Protein AF-A0A536STI9-F1 (afdb_monomer_lite)

Foldseek 3Di:
DADPDDDDPCFPNVDAPDDDPDDQSVQLVVLVNQCQLALVSLVQAADQVQQEAAAEPPPGGHDGSVVVSVVRVVVCVVPVRHPSGPAAGFPDWDWDDPPQKIWIWTFGCDEQAAIWIKTWIWGCDPNHTHTNYIYTYGDPPGDGDYHDDPVVVPPPDDD

Sequence (159 aa):
MPTTFAVPCTNPCHVLPYKPLGAGEKSALEAWQEQESGAAGWGKRVAENLDQRAINTYGGRSASKKDRFAGMMRAQQQNPNRPEIGAAPVAFGRAWDFGESVLWVQLQPTYGDKPYWSSRVYANINGLWQMAESYHTYIKDAPVMAPVPESATKKSATN

Structure (mmCIF, N/CA/C/O backbone):
data_AF-A0A536STI9-F1
#
_entry.id   AF-A0A536STI9-F1
#
loop_
_atom_site.group_PDB
_atom_site.id
_atom_site.type_symbol
_atom_site.label_atom_id
_atom_site.label_alt_id
_atom_site.label_comp_id
_atom_site.label_asym_id
_atom_site.label_entity_id
_atom_site.label_seq_id
_atom_site.pdbx_PDB_ins_code
_atom_site.Cartn_x
_atom_site.Cartn_y
_atom_site.Cartn_z
_atom_site.occupancy
_atom_site.B_iso_or_equiv
_atom_site.auth_seq_id
_atom_site.auth_comp_id
_atom_site.auth_asym_id
_atom_site.auth_atom_id
_atom_site.pdbx_PDB_model_num
ATOM 1 N N . MET A 1 1 ? 15.669 0.906 -14.164 1.00 35.50 1 MET A N 1
ATOM 2 C CA . MET A 1 1 ? 15.636 1.944 -15.221 1.00 35.50 1 MET A CA 1
ATOM 3 C C . MET A 1 1 ? 14.298 2.662 -15.141 1.00 35.50 1 MET A C 1
ATOM 5 O O . MET A 1 1 ? 13.333 1.990 -14.792 1.00 35.50 1 MET A O 1
ATOM 9 N N . PRO A 1 2 ? 14.214 3.978 -15.399 1.00 47.72 2 PRO A N 1
ATOM 10 C CA . PRO A 1 2 ? 12.927 4.668 -15.472 1.00 47.72 2 PRO A CA 1
ATOM 11 C C . PRO A 1 2 ? 12.047 3.999 -16.533 1.00 47.72 2 PRO A C 1
ATOM 13 O O . PRO A 1 2 ? 12.544 3.633 -17.598 1.00 47.72 2 PRO A O 1
ATOM 16 N N . THR A 1 3 ? 10.762 3.806 -16.244 1.00 51.69 3 THR A N 1
ATOM 17 C CA . THR A 1 3 ? 9.805 3.277 -17.221 1.00 51.69 3 THR A CA 1
ATOM 18 C C . THR A 1 3 ? 9.690 4.254 -18.391 1.00 51.69 3 THR A C 1
ATOM 20 O O . THR A 1 3 ? 9.397 5.429 -18.187 1.00 51.69 3 THR A O 1
ATOM 23 N N . THR A 1 4 ? 9.930 3.788 -19.616 1.00 56.03 4 THR A N 1
ATOM 24 C CA . THR A 1 4 ? 9.902 4.602 -20.849 1.00 56.03 4 THR A CA 1
ATOM 25 C C . THR A 1 4 ? 8.503 4.743 -21.462 1.00 56.03 4 THR A C 1
ATOM 27 O O . THR A 1 4 ? 8.367 5.181 -22.600 1.00 56.03 4 THR A O 1
ATOM 30 N N . PHE A 1 5 ? 7.460 4.340 -20.740 1.00 57.22 5 PHE A N 1
ATOM 31 C CA . PHE A 1 5 ? 6.087 4.228 -21.229 1.00 57.22 5 PHE A CA 1
ATOM 32 C C . PHE A 1 5 ? 5.101 4.638 -20.126 1.00 57.22 5 PHE A C 1
ATOM 34 O O . PHE A 1 5 ? 5.426 4.594 -18.935 1.00 57.22 5 PHE A O 1
ATOM 41 N N . ALA A 1 6 ? 3.895 5.040 -20.533 1.00 60.38 6 ALA A N 1
ATOM 42 C CA . ALA A 1 6 ? 2.821 5.394 -19.614 1.00 60.38 6 ALA A CA 1
ATOM 43 C C . ALA A 1 6 ? 2.260 4.133 -18.941 1.00 60.38 6 ALA A C 1
ATOM 45 O O . ALA A 1 6 ? 1.858 3.184 -19.614 1.00 60.38 6 ALA A O 1
ATOM 46 N N . VAL A 1 7 ? 2.218 4.128 -17.610 1.00 63.97 7 VAL A N 1
ATOM 47 C CA . VAL A 1 7 ? 1.570 3.068 -16.833 1.00 63.97 7 VAL A CA 1
ATOM 48 C C . VAL A 1 7 ? 0.104 3.460 -16.628 1.00 63.97 7 VAL A C 1
ATOM 50 O O . VAL A 1 7 ? -0.154 4.444 -15.930 1.00 63.97 7 VAL A O 1
ATOM 53 N N . PRO A 1 8 ? -0.869 2.738 -17.212 1.00 65.94 8 PRO A N 1
ATOM 54 C CA . PRO A 1 8 ? -2.273 3.062 -17.023 1.00 65.94 8 PRO A CA 1
ATOM 55 C C . PRO A 1 8 ? -2.702 2.768 -15.582 1.00 65.94 8 PRO A C 1
ATOM 57 O O . PRO A 1 8 ? -2.412 1.712 -15.019 1.00 65.94 8 PRO A O 1
ATOM 60 N N . CYS A 1 9 ? -3.463 3.690 -15.002 1.00 69.62 9 CYS A N 1
ATOM 61 C CA . CYS A 1 9 ? -4.080 3.562 -13.685 1.00 69.62 9 CYS A CA 1
ATOM 62 C C . CYS A 1 9 ? -5.280 2.597 -13.742 1.00 69.62 9 CYS A C 1
ATOM 64 O O . CYS A 1 9 ? -6.419 2.991 -13.570 1.00 69.62 9 CYS A O 1
ATOM 66 N N . THR A 1 10 ? -5.057 1.318 -14.057 1.00 77.06 10 THR A N 1
ATOM 67 C CA . THR A 1 10 ? -6.123 0.294 -14.072 1.00 77.06 10 THR A CA 1
ATOM 68 C C . THR A 1 10 ? -6.119 -0.514 -12.783 1.00 77.06 10 THR A C 1
ATOM 70 O O . THR A 1 10 ? -7.112 -0.530 -12.065 1.00 77.06 10 THR A O 1
ATOM 73 N N . ASN A 1 11 ? -4.992 -1.136 -12.447 1.00 76.12 11 ASN A N 1
ATOM 74 C CA . ASN A 1 11 ? -4.796 -1.857 -11.195 1.00 76.12 11 ASN A CA 1
ATOM 75 C C . ASN A 1 11 ? -3.649 -1.175 -10.434 1.00 76.12 11 ASN A C 1
ATOM 77 O O . ASN A 1 11 ? -2.538 -1.144 -10.971 1.00 76.12 11 ASN A O 1
ATOM 81 N N . PRO A 1 12 ? -3.891 -0.606 -9.238 1.00 74.25 12 PRO A N 1
ATOM 82 C CA . PRO A 1 12 ? -5.051 -0.862 -8.366 1.00 74.25 12 PRO A CA 1
ATOM 83 C C . PRO A 1 12 ? -6.194 0.171 -8.369 1.00 74.25 12 PRO A C 1
ATOM 85 O O . PRO A 1 12 ? -7.055 0.130 -7.490 1.00 74.25 12 PRO A O 1
ATOM 88 N N . CYS A 1 13 ? -6.211 1.120 -9.307 1.00 74.69 13 CYS A N 1
ATOM 89 C CA . CYS A 1 13 ? -7.145 2.251 -9.251 1.00 74.69 13 CYS A CA 1
ATOM 90 C C . CYS A 1 13 ? -8.612 1.896 -9.518 1.00 74.69 13 CYS A C 1
ATOM 92 O O . CYS A 1 13 ? -9.510 2.363 -8.826 1.00 74.69 13 CYS A O 1
ATOM 94 N N . HIS A 1 14 ? -8.851 1.121 -10.573 1.00 75.81 14 HIS A N 1
ATOM 95 C CA . HIS A 1 14 ? -10.184 0.780 -11.070 1.00 75.81 14 HIS A CA 1
ATOM 96 C C . HIS A 1 14 ? -10.501 -0.697 -10.854 1.00 75.81 14 HIS A C 1
ATOM 98 O O . HIS A 1 14 ? -11.661 -1.075 -10.726 1.00 75.81 14 HIS A O 1
ATOM 104 N N . VAL A 1 15 ? -9.464 -1.534 -10.812 1.00 79.81 15 VAL A N 1
ATOM 105 C CA . VAL A 1 15 ? -9.568 -2.976 -10.632 1.00 79.81 15 VAL A CA 1
ATOM 106 C C . VAL A 1 15 ? -8.631 -3.398 -9.516 1.00 79.81 15 VAL A C 1
ATOM 108 O O . VAL A 1 15 ? -7.423 -3.173 -9.585 1.00 79.81 15 VAL A O 1
ATOM 111 N N . LEU A 1 16 ? -9.193 -4.067 -8.517 1.00 85.88 16 LEU A N 1
ATOM 112 C CA . LEU A 1 16 ? -8.447 -4.703 -7.448 1.00 85.88 16 LEU A CA 1
ATOM 113 C C . LEU A 1 16 ? -9.004 -6.115 -7.231 1.00 85.88 16 LEU A C 1
ATOM 115 O O . LEU A 1 16 ? -10.207 -6.246 -6.998 1.00 85.88 16 LEU A O 1
ATOM 119 N N . PRO A 1 17 ? -8.179 -7.177 -7.274 1.00 87.25 17 PRO A N 1
ATOM 120 C CA . PRO A 1 17 ? -8.632 -8.548 -7.043 1.00 87.25 17 PRO A CA 1
ATOM 121 C C . PRO A 1 17 ? -8.795 -8.829 -5.540 1.00 87.25 17 PRO A C 1
ATOM 123 O O . PRO A 1 17 ? -8.254 -9.792 -5.001 1.00 87.25 17 PRO A O 1
ATOM 126 N N . TYR A 1 18 ? -9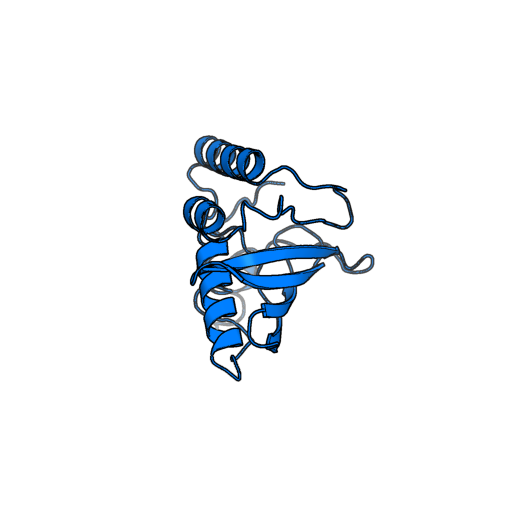.511 -7.945 -4.848 1.00 90.25 18 TYR A N 1
ATOM 127 C CA . TYR A 1 18 ? -9.863 -8.080 -3.446 1.00 90.25 18 TYR A CA 1
ATOM 128 C C . TYR A 1 18 ? -11.207 -7.409 -3.182 1.00 90.25 18 TYR A C 1
ATOM 130 O O . TYR A 1 18 ? -11.423 -6.260 -3.566 1.00 90.25 18 TYR A O 1
ATOM 138 N N . LYS A 1 19 ? -12.098 -8.124 -2.493 1.00 92.62 19 LYS A N 1
ATOM 139 C CA . LYS A 1 19 ? -13.369 -7.591 -2.010 1.00 92.62 19 LYS A CA 1
ATOM 140 C C . LYS A 1 19 ? -13.325 -7.574 -0.480 1.00 92.62 19 LYS A C 1
ATOM 142 O O . LYS A 1 19 ? -13.253 -8.656 0.099 1.00 92.62 19 LYS A O 1
ATOM 147 N N . PRO A 1 20 ? -13.392 -6.395 0.161 1.00 93.75 20 PRO A N 1
ATOM 148 C CA . PRO A 1 20 ? -13.479 -6.306 1.612 1.00 93.75 20 PRO A CA 1
ATOM 149 C C . PRO A 1 20 ? -14.671 -7.095 2.159 1.00 93.75 20 PRO A C 1
ATOM 151 O O . PRO A 1 20 ? -15.768 -7.045 1.595 1.00 93.75 20 PRO A O 1
ATOM 154 N N . LEU A 1 21 ? -14.450 -7.801 3.263 1.00 95.06 21 LEU A N 1
ATOM 155 C CA . LEU A 1 21 ? -15.459 -8.593 3.964 1.00 95.06 21 LEU A CA 1
ATOM 156 C C . LEU A 1 21 ? -16.182 -7.784 5.050 1.00 95.06 21 LEU A C 1
ATOM 158 O O . LEU A 1 21 ? -17.305 -8.120 5.416 1.00 95.06 21 LEU A O 1
ATOM 162 N N . GLY A 1 22 ? -15.561 -6.705 5.538 1.00 95.06 22 GLY A N 1
ATOM 163 C CA . GLY A 1 22 ? -16.071 -5.875 6.629 1.00 95.06 22 GLY A CA 1
ATOM 164 C C . GLY A 1 22 ? -15.679 -4.400 6.520 1.00 95.06 22 GLY A C 1
ATOM 165 O O . GLY A 1 22 ? -14.983 -3.978 5.594 1.00 95.06 22 GLY A O 1
ATOM 166 N N . ALA A 1 23 ? -16.155 -3.601 7.478 1.00 95.25 23 ALA A N 1
ATOM 167 C CA . ALA A 1 23 ? -15.968 -2.151 7.485 1.00 95.25 23 ALA A CA 1
ATOM 168 C C . ALA A 1 23 ? -14.508 -1.727 7.717 1.00 95.25 23 ALA A C 1
ATOM 170 O O . ALA A 1 23 ? -14.055 -0.776 7.074 1.00 95.25 23 ALA A O 1
ATOM 171 N N . GLY A 1 24 ? -13.764 -2.426 8.584 1.00 95.25 24 GLY A N 1
ATOM 172 C CA . GLY A 1 24 ? -12.352 -2.125 8.820 1.00 95.25 24 GLY A CA 1
ATOM 173 C C . GLY A 1 24 ? -11.521 -2.419 7.578 1.00 95.25 24 GLY A C 1
ATOM 174 O O . GLY A 1 24 ? -10.819 -1.536 7.092 1.00 95.25 24 GLY A O 1
ATOM 175 N N . GLU A 1 25 ? -11.694 -3.594 6.966 1.00 96.56 25 GLU A N 1
ATOM 176 C CA . GLU A 1 25 ? -11.021 -3.931 5.700 1.00 96.56 25 GLU A CA 1
ATOM 177 C C . GLU A 1 25 ? -11.338 -2.938 4.577 1.00 96.56 25 GLU A C 1
ATOM 179 O O . GLU A 1 25 ? -10.448 -2.554 3.819 1.00 96.56 25 GLU A O 1
ATOM 184 N N . LYS A 1 26 ? -12.599 -2.496 4.473 1.00 95.62 26 LYS A N 1
ATOM 185 C CA . LYS A 1 26 ? -13.001 -1.483 3.492 1.00 95.62 26 LYS A CA 1
ATOM 186 C C . LYS A 1 26 ? -12.286 -0.155 3.750 1.00 95.62 26 LYS A C 1
ATOM 188 O O . LYS A 1 26 ? -11.746 0.437 2.822 1.00 95.62 26 LYS A O 1
ATOM 193 N N . SER A 1 27 ? -12.230 0.279 5.003 1.00 95.94 27 SER A N 1
ATOM 194 C CA . SER A 1 27 ? -11.573 1.534 5.376 1.00 95.94 27 SER A CA 1
ATOM 195 C C . SER A 1 27 ? -10.055 1.476 5.167 1.00 95.94 27 SER A C 1
ATOM 197 O O . SER A 1 27 ? -9.454 2.439 4.691 1.00 95.94 27 SER A O 1
ATOM 199 N N . ALA A 1 28 ? -9.427 0.336 5.472 1.00 94.69 28 ALA A N 1
ATOM 200 C CA . ALA A 1 28 ? -8.014 0.095 5.194 1.00 94.69 28 ALA A CA 1
ATOM 201 C C . ALA A 1 28 ? -7.722 0.086 3.686 1.00 94.69 28 ALA A C 1
ATOM 203 O O . ALA A 1 28 ? -6.697 0.619 3.263 1.00 94.69 28 ALA A O 1
ATOM 204 N N . LEU A 1 29 ? -8.635 -0.457 2.871 1.00 92.75 29 LEU A N 1
ATOM 205 C CA . LEU A 1 29 ? -8.512 -0.436 1.413 1.00 92.75 29 LEU A CA 1
ATOM 206 C C . LEU A 1 29 ? -8.507 0.994 0.883 1.00 92.75 29 LEU A C 1
ATOM 208 O O . LEU A 1 29 ? -7.607 1.378 0.141 1.00 92.75 29 LEU A O 1
ATOM 212 N N . GLU A 1 30 ? -9.498 1.783 1.285 1.00 92.44 30 GLU A N 1
ATOM 213 C CA . GLU A 1 30 ? -9.626 3.184 0.885 1.00 92.44 30 GLU A CA 1
ATOM 214 C C . GLU A 1 30 ? -8.405 3.997 1.339 1.00 92.44 30 GLU A C 1
ATOM 216 O O . GLU A 1 30 ? -7.872 4.806 0.579 1.00 92.44 30 GLU A O 1
ATOM 221 N N . ALA A 1 31 ? -7.903 3.738 2.552 1.00 93.00 31 ALA A N 1
ATOM 222 C CA . ALA A 1 31 ? -6.687 4.363 3.062 1.00 93.00 31 ALA A CA 1
ATOM 223 C C . ALA A 1 31 ? -5.448 4.003 2.235 1.00 93.00 31 ALA A C 1
ATOM 225 O O . ALA A 1 31 ? -4.627 4.879 1.964 1.00 93.00 31 ALA A O 1
ATOM 226 N N . TRP A 1 32 ? -5.310 2.743 1.820 1.00 90.75 32 TRP A N 1
ATOM 227 C CA . TRP A 1 32 ? -4.224 2.313 0.946 1.00 90.75 32 TRP A CA 1
ATOM 228 C C . TRP A 1 32 ? -4.347 2.913 -0.460 1.00 90.75 32 TRP A C 1
ATOM 230 O O . TRP A 1 32 ? -3.363 3.424 -0.984 1.00 90.75 32 TRP A O 1
ATOM 240 N N . GLN A 1 33 ? -5.540 2.930 -1.058 1.00 88.31 33 GLN A N 1
ATOM 241 C CA . GLN A 1 33 ? -5.746 3.539 -2.377 1.00 88.31 33 GLN A CA 1
ATOM 242 C C . GLN A 1 33 ? -5.445 5.041 -2.362 1.00 88.31 33 GLN A C 1
ATOM 244 O O . GLN A 1 33 ? -4.778 5.536 -3.268 1.00 88.31 33 GLN A O 1
ATOM 249 N N . GLU A 1 34 ? -5.872 5.759 -1.318 1.00 88.81 34 GLU A N 1
ATOM 250 C CA . GLU A 1 34 ? -5.518 7.169 -1.152 1.00 88.81 34 GLU A CA 1
ATOM 251 C C . GLU A 1 34 ? -4.018 7.338 -0.904 1.00 88.81 34 GLU A C 1
ATOM 253 O O . GLU A 1 34 ? -3.410 8.218 -1.497 1.00 88.81 34 GLU A O 1
ATOM 258 N N . GLN A 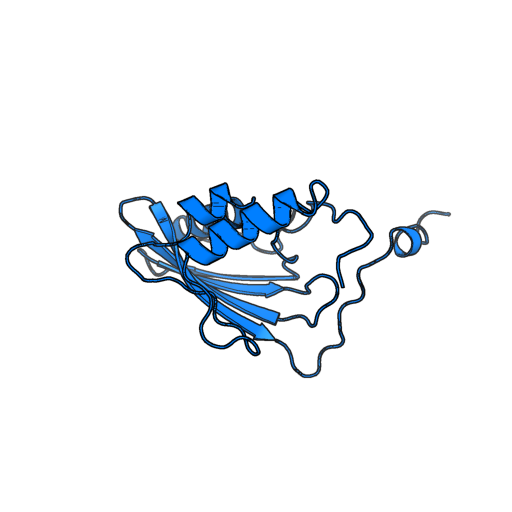1 35 ? -3.390 6.496 -0.076 1.00 87.38 35 GLN A N 1
ATOM 259 C CA . GLN A 1 35 ? -1.941 6.541 0.127 1.00 87.38 35 GLN A CA 1
ATOM 260 C C . GLN A 1 35 ? -1.200 6.454 -1.206 1.00 87.38 35 GLN A C 1
ATOM 262 O O . GLN A 1 35 ? -0.338 7.278 -1.498 1.00 87.38 35 GLN A O 1
ATOM 267 N N . GLU A 1 36 ? -1.545 5.464 -2.020 1.00 83.25 36 GLU A N 1
ATOM 268 C CA . GLU A 1 36 ? -0.860 5.172 -3.273 1.00 83.25 36 GLU A CA 1
ATOM 269 C C . GLU A 1 36 ? -1.211 6.138 -4.414 1.00 83.25 36 GLU A C 1
ATOM 271 O O . GLU A 1 36 ? -0.596 6.064 -5.480 1.00 83.25 36 GLU A O 1
ATOM 276 N N . SER A 1 37 ? -2.125 7.088 -4.179 1.00 78.81 37 SER A N 1
ATOM 277 C CA . SER A 1 37 ? -2.509 8.120 -5.146 1.00 78.81 37 SER A CA 1
ATOM 278 C C . SER A 1 37 ? -1.431 9.184 -5.374 1.00 78.81 37 SER A C 1
ATOM 280 O O . SER A 1 37 ? -1.586 10.016 -6.257 1.00 78.81 37 SER A O 1
ATOM 282 N N . GLY A 1 38 ? -0.367 9.210 -4.564 1.00 76.94 38 GLY A N 1
ATOM 283 C CA . GLY A 1 38 ? 0.762 10.119 -4.752 1.00 76.94 38 GLY A CA 1
ATOM 284 C C . GLY A 1 38 ? 1.285 10.727 -3.453 1.00 76.94 38 GLY A C 1
ATOM 285 O O . GLY A 1 38 ? 1.004 10.257 -2.350 1.00 76.94 38 GLY A O 1
ATOM 286 N N . ALA A 1 39 ? 2.079 11.794 -3.575 1.00 78.62 39 ALA A N 1
ATOM 287 C CA . ALA A 1 39 ? 2.800 12.373 -2.439 1.00 78.62 39 ALA A CA 1
ATOM 288 C C . ALA A 1 39 ? 1.862 12.877 -1.327 1.00 78.62 39 ALA A C 1
ATOM 290 O O . ALA A 1 39 ? 2.137 12.644 -0.151 1.00 78.62 39 ALA A O 1
ATOM 291 N N . ALA A 1 40 ? 0.752 13.533 -1.685 1.00 82.75 40 ALA A N 1
ATOM 292 C CA . ALA A 1 40 ? -0.233 14.035 -0.723 1.00 82.75 40 ALA A CA 1
ATOM 293 C C . ALA A 1 40 ? -0.912 12.895 0.055 1.00 82.75 40 ALA A C 1
ATOM 295 O O . ALA A 1 40 ? -1.006 12.953 1.283 1.00 82.75 40 ALA A O 1
ATOM 296 N N . GLY A 1 41 ? -1.299 11.830 -0.651 1.00 85.94 41 GLY A N 1
ATOM 297 C CA . GLY A 1 41 ? -1.853 10.612 -0.070 1.00 85.94 41 GLY A CA 1
ATOM 298 C C . GLY A 1 41 ? -0.904 9.971 0.935 1.00 85.94 41 GLY A C 1
ATOM 299 O O . GLY A 1 41 ? -1.259 9.778 2.098 1.00 85.94 41 GLY A O 1
ATOM 300 N N . TRP A 1 42 ? 0.346 9.745 0.529 1.00 82.81 42 TRP A N 1
ATOM 301 C CA . TRP A 1 42 ? 1.415 9.287 1.420 1.00 82.81 42 TRP A CA 1
ATOM 302 C C . TRP A 1 42 ? 1.625 10.214 2.628 1.00 82.81 42 TRP A C 1
ATOM 304 O O . TRP A 1 42 ? 1.808 9.745 3.752 1.00 82.81 42 TRP A O 1
ATOM 314 N N . GLY A 1 43 ? 1.574 11.532 2.425 1.00 82.12 43 GLY A N 1
ATOM 315 C CA . GLY A 1 43 ? 1.675 12.522 3.497 1.00 82.12 43 GLY A CA 1
ATOM 316 C C . GLY A 1 43 ? 0.556 12.395 4.535 1.00 82.12 43 GLY A C 1
ATOM 317 O O . GLY A 1 43 ? 0.811 12.531 5.727 1.00 82.12 43 GLY A O 1
ATOM 318 N N . LYS A 1 44 ? -0.666 12.067 4.117 1.00 88.19 44 LYS A N 1
ATOM 319 C CA . LYS A 1 44 ? -1.825 11.909 5.009 1.00 88.19 44 LYS A CA 1
ATOM 320 C C . LYS A 1 44 ? -1.902 10.528 5.667 1.00 88.19 44 LYS A C 1
ATOM 322 O O . LYS A 1 44 ? -2.258 10.414 6.840 1.00 88.19 44 LYS A O 1
ATOM 327 N N . ARG A 1 45 ? -1.603 9.475 4.903 1.00 90.00 45 ARG A N 1
ATOM 328 C CA . ARG A 1 45 ? -1.924 8.081 5.244 1.00 90.00 45 ARG A CA 1
ATOM 329 C C . ARG A 1 45 ? -0.774 7.295 5.862 1.00 90.00 45 ARG A C 1
ATOM 331 O O . ARG A 1 45 ? -0.977 6.139 6.193 1.00 90.00 45 ARG A O 1
ATOM 338 N N . VAL A 1 46 ? 0.394 7.894 6.083 1.00 85.56 46 VAL A N 1
ATOM 339 C CA . VAL A 1 46 ? 1.475 7.278 6.875 1.00 85.56 46 VAL A CA 1
ATOM 340 C C . VAL A 1 46 ? 1.484 7.845 8.290 1.00 85.56 46 VAL A C 1
ATOM 342 O O . VAL A 1 46 ? 1.538 9.068 8.462 1.00 85.56 46 VAL A O 1
ATOM 345 N N . ALA A 1 47 ? 1.463 6.961 9.289 1.00 81.06 47 ALA A N 1
ATOM 346 C CA . ALA A 1 47 ? 1.445 7.346 10.696 1.00 81.06 47 ALA A CA 1
ATOM 347 C C . ALA A 1 47 ? 2.752 8.057 11.098 1.00 81.06 47 ALA A C 1
ATOM 349 O O . ALA A 1 47 ? 3.849 7.517 10.945 1.00 81.06 47 ALA A O 1
ATOM 350 N N . GLU A 1 48 ? 2.645 9.290 11.599 1.00 73.75 48 GLU A N 1
ATOM 351 C CA . GLU A 1 48 ? 3.799 10.098 12.034 1.00 73.75 48 GLU A CA 1
ATOM 352 C C . GLU A 1 48 ? 4.356 9.664 13.384 1.00 73.75 48 GLU A C 1
ATOM 354 O O . GLU A 1 48 ? 5.569 9.632 13.580 1.00 73.75 48 GLU A O 1
ATOM 359 N N . ASN A 1 49 ? 3.465 9.301 14.301 1.00 67.81 49 ASN A N 1
ATOM 360 C CA . ASN A 1 49 ? 3.771 8.927 15.678 1.00 67.81 49 ASN A CA 1
ATOM 361 C C . ASN A 1 49 ? 4.474 7.568 15.813 1.00 67.81 49 ASN A C 1
ATOM 363 O O . ASN A 1 49 ? 4.874 7.212 16.917 1.00 67.81 49 ASN A O 1
ATOM 367 N N . LEU A 1 50 ? 4.620 6.818 14.718 1.00 62.47 50 LEU A N 1
ATOM 368 C CA . LEU A 1 50 ? 5.186 5.470 14.716 1.00 62.47 50 LEU A CA 1
ATOM 369 C C . LEU A 1 50 ? 6.483 5.356 13.883 1.00 62.47 50 LEU A C 1
ATOM 371 O O . LEU A 1 50 ? 6.894 4.242 13.593 1.00 62.47 50 LEU A O 1
ATOM 375 N N . ASP A 1 51 ? 7.112 6.475 13.477 1.00 60.19 51 ASP A N 1
ATOM 376 C CA . ASP A 1 51 ? 8.339 6.527 12.639 1.00 60.19 51 ASP A CA 1
ATOM 377 C C . ASP A 1 51 ? 8.317 5.533 11.461 1.00 60.19 51 ASP A C 1
ATOM 379 O O . ASP A 1 51 ? 9.237 4.741 11.244 1.00 60.19 51 ASP A O 1
ATOM 383 N N . GLN A 1 52 ? 7.215 5.553 10.712 1.00 62.28 52 GLN A N 1
ATOM 384 C CA . GLN A 1 52 ? 6.886 4.476 9.790 1.00 62.28 52 GLN A CA 1
ATOM 385 C C . GLN A 1 52 ? 7.741 4.445 8.531 1.00 62.28 52 GLN A C 1
ATOM 387 O O . GLN A 1 52 ? 7.915 5.446 7.828 1.00 62.28 52 GLN A O 1
ATOM 392 N N . ARG A 1 53 ? 8.265 3.251 8.234 1.00 65.56 53 ARG A N 1
ATOM 393 C CA . ARG A 1 53 ? 9.287 3.010 7.212 1.00 65.56 53 ARG A CA 1
ATOM 394 C C . ARG A 1 53 ? 8.966 1.713 6.485 1.00 65.56 53 ARG A C 1
ATOM 396 O O . ARG A 1 53 ? 9.027 0.647 7.077 1.00 65.56 53 ARG A O 1
ATOM 403 N N . ALA A 1 54 ? 8.692 1.779 5.182 1.00 65.19 54 ALA A N 1
ATOM 404 C CA . ALA A 1 54 ? 8.507 0.559 4.396 1.00 65.19 54 ALA A CA 1
ATOM 405 C C . ALA A 1 54 ? 9.832 -0.216 4.297 1.00 65.19 54 ALA A C 1
ATOM 407 O O . ALA A 1 54 ? 10.735 0.212 3.583 1.00 65.19 54 ALA A O 1
ATOM 408 N N . ILE A 1 55 ? 9.981 -1.330 4.998 1.00 71.25 55 ILE A N 1
ATOM 409 C CA . ILE A 1 55 ? 11.200 -2.142 4.959 1.00 71.25 55 ILE A CA 1
ATOM 410 C C . ILE A 1 55 ? 11.122 -3.060 3.743 1.00 71.25 55 ILE A C 1
ATOM 412 O O . ILE A 1 55 ? 10.098 -3.693 3.505 1.00 71.25 55 ILE A O 1
ATOM 416 N N . ASN A 1 56 ? 12.190 -3.148 2.955 1.00 69.94 56 ASN A N 1
ATOM 417 C CA . ASN A 1 56 ? 12.243 -4.054 1.811 1.00 69.94 56 ASN A CA 1
ATOM 418 C C . ASN A 1 56 ? 13.477 -4.964 1.871 1.00 69.94 56 ASN A C 1
ATOM 420 O O . ASN A 1 56 ? 14.457 -4.664 2.553 1.00 69.94 56 ASN A O 1
ATOM 424 N N . THR A 1 57 ? 13.423 -6.083 1.143 1.00 65.88 57 THR A N 1
ATOM 425 C CA . THR A 1 57 ? 14.455 -7.141 1.151 1.00 65.88 57 THR A CA 1
ATOM 426 C C . THR A 1 57 ? 15.880 -6.634 0.914 1.00 65.88 57 THR A C 1
ATOM 428 O O . THR A 1 57 ? 16.822 -7.235 1.420 1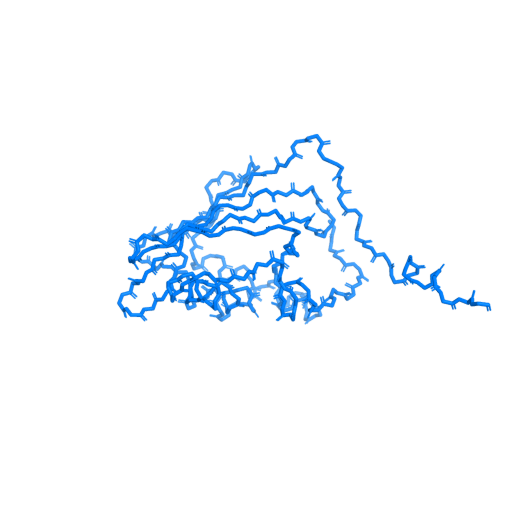.00 65.88 57 THR A O 1
ATOM 431 N N . TYR A 1 58 ? 16.049 -5.542 0.162 1.00 62.75 58 TYR A N 1
ATOM 432 C CA . TYR A 1 58 ? 17.360 -5.068 -0.297 1.00 62.75 58 TYR A CA 1
ATOM 433 C C . TYR A 1 58 ? 17.794 -3.712 0.276 1.00 62.75 58 TYR A C 1
ATOM 435 O O . TYR A 1 58 ? 18.942 -3.321 0.093 1.00 62.75 58 TYR A O 1
ATOM 443 N N . GLY A 1 59 ? 16.905 -2.975 0.942 1.00 62.19 59 GLY A N 1
ATOM 444 C CA . GLY A 1 59 ? 17.118 -1.567 1.299 1.00 62.19 59 GLY A CA 1
ATOM 445 C C . GLY A 1 59 ? 17.237 -1.289 2.792 1.00 62.19 59 GLY A C 1
ATOM 446 O O . GLY A 1 59 ? 17.352 -0.127 3.174 1.00 62.19 59 GLY A O 1
ATOM 447 N N . GLY A 1 60 ? 17.233 -2.321 3.642 1.00 62.94 60 GLY A N 1
ATOM 448 C CA . GLY A 1 60 ? 17.347 -2.144 5.088 1.00 62.94 60 GLY A CA 1
ATOM 449 C C . GLY A 1 60 ? 16.291 -1.174 5.636 1.00 62.94 60 GLY A C 1
ATOM 450 O O . GLY A 1 60 ? 15.136 -1.169 5.205 1.00 62.94 60 GLY A O 1
ATOM 451 N N . ARG A 1 61 ? 16.676 -0.348 6.615 1.00 59.88 61 ARG A N 1
ATOM 452 C CA . ARG A 1 61 ? 15.765 0.613 7.249 1.00 59.88 61 ARG A CA 1
ATOM 453 C C . ARG A 1 61 ? 15.432 1.748 6.272 1.00 59.88 61 ARG A C 1
ATOM 455 O O . ARG A 1 61 ? 16.306 2.537 5.926 1.00 59.88 61 ARG A O 1
ATOM 462 N N . SER A 1 62 ? 14.165 1.861 5.872 1.00 65.38 62 SER A N 1
ATOM 463 C CA . SER A 1 62 ? 13.710 2.919 4.958 1.00 65.38 62 SER A CA 1
ATOM 464 C C . SER A 1 62 ? 13.884 4.338 5.516 1.00 65.38 62 SER A C 1
ATOM 466 O O . SER A 1 62 ? 14.003 4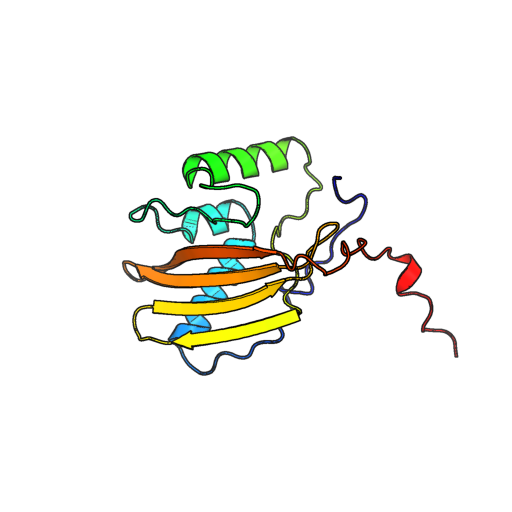.556 6.729 1.00 65.38 62 SER A O 1
ATOM 468 N N . ALA A 1 63 ? 13.882 5.316 4.605 1.00 68.19 63 ALA A N 1
ATOM 469 C CA . ALA A 1 63 ? 13.914 6.741 4.928 1.00 68.19 63 ALA A CA 1
ATOM 470 C C . ALA A 1 63 ? 12.690 7.155 5.768 1.00 68.19 63 ALA A C 1
ATOM 472 O O . ALA A 1 63 ? 11.627 6.541 5.647 1.00 68.19 63 ALA A O 1
ATOM 473 N N . SER A 1 64 ? 12.834 8.194 6.600 1.00 74.50 64 SER A N 1
ATOM 474 C CA . SER A 1 64 ? 11.719 8.730 7.395 1.00 74.50 64 SER A CA 1
ATOM 475 C C . SER A 1 64 ? 10.565 9.189 6.493 1.00 74.50 64 SER A C 1
ATOM 477 O O . SER A 1 64 ? 10.770 9.473 5.308 1.00 74.50 64 SER A O 1
ATOM 479 N N . LYS A 1 65 ? 9.351 9.338 7.040 1.00 75.62 65 LYS A N 1
ATOM 480 C CA . LYS A 1 65 ? 8.201 9.883 6.292 1.00 75.62 65 LYS A CA 1
ATOM 481 C C . LYS A 1 65 ? 8.537 11.220 5.616 1.00 75.62 65 LYS A C 1
ATOM 483 O O . LYS A 1 65 ? 8.249 11.398 4.433 1.00 75.62 65 LYS A O 1
ATOM 488 N N . LYS A 1 66 ? 9.200 12.127 6.345 1.00 77.44 66 LYS A N 1
ATOM 489 C CA . LYS A 1 66 ? 9.642 13.436 5.837 1.00 77.44 66 LYS A CA 1
ATOM 490 C C . LYS A 1 66 ? 10.586 13.284 4.644 1.00 77.44 66 LYS A C 1
ATOM 492 O O . LYS A 1 66 ? 10.380 13.918 3.611 1.00 77.44 66 LYS A O 1
ATOM 497 N N . ASP A 1 67 ? 11.588 12.418 4.766 1.00 78.81 67 ASP A N 1
ATOM 498 C CA . ASP A 1 67 ? 12.578 12.198 3.708 1.00 78.81 67 ASP A CA 1
ATOM 499 C C . ASP A 1 67 ? 11.965 11.510 2.487 1.00 78.81 67 ASP A C 1
ATOM 501 O O . ASP A 1 67 ? 12.299 11.847 1.350 1.00 78.81 67 ASP A O 1
ATOM 505 N N . ARG A 1 68 ? 11.027 10.581 2.707 1.00 77.25 68 ARG A N 1
ATOM 506 C CA . ARG A 1 68 ? 10.275 9.916 1.642 1.00 77.25 68 ARG A CA 1
ATOM 507 C C . ARG A 1 68 ? 9.397 10.907 0.889 1.00 77.25 68 ARG A C 1
ATOM 509 O O . ARG A 1 68 ? 9.432 10.919 -0.338 1.00 77.25 68 ARG A O 1
ATOM 516 N N . PHE A 1 69 ? 8.666 11.766 1.598 1.00 78.00 69 PHE A N 1
ATOM 517 C CA . PHE A 1 69 ? 7.864 12.828 0.989 1.00 78.00 69 PHE A CA 1
ATOM 518 C C . PHE A 1 69 ? 8.731 13.786 0.167 1.00 78.00 69 PHE A C 1
ATOM 520 O O . PHE A 1 69 ? 8.457 14.006 -1.012 1.00 78.00 69 PHE A O 1
ATOM 527 N N . ALA A 1 70 ? 9.840 14.269 0.735 1.00 81.62 70 ALA A N 1
ATOM 528 C CA . ALA A 1 70 ? 10.798 15.103 0.013 1.00 81.62 70 ALA A CA 1
ATOM 529 C C . ALA A 1 70 ? 11.375 14.390 -1.225 1.00 81.62 70 ALA A C 1
ATOM 531 O O . ALA A 1 70 ? 11.506 14.995 -2.287 1.00 81.62 70 ALA A O 1
ATOM 532 N N . GLY A 1 71 ? 11.683 13.094 -1.119 1.00 80.12 71 GLY A N 1
ATOM 533 C CA . GLY A 1 71 ? 12.131 12.268 -2.240 1.00 80.12 71 GLY A CA 1
ATOM 534 C C . GLY A 1 71 ? 11.085 12.143 -3.348 1.00 80.12 71 GLY A C 1
ATOM 535 O O . GLY A 1 71 ? 11.423 12.301 -4.520 1.00 80.12 71 GLY A O 1
ATOM 536 N N . MET A 1 72 ? 9.816 11.923 -2.995 1.00 78.12 72 MET A N 1
ATOM 537 C CA . MET A 1 72 ? 8.718 11.863 -3.963 1.00 78.12 72 MET A CA 1
ATOM 538 C C . MET A 1 72 ? 8.528 13.196 -4.685 1.00 78.12 72 MET A C 1
ATOM 540 O O . MET A 1 72 ? 8.437 13.197 -5.911 1.00 78.12 72 MET A O 1
ATOM 544 N N . MET A 1 73 ? 8.554 14.313 -3.952 1.00 80.19 73 MET A N 1
ATOM 545 C CA . MET A 1 73 ? 8.456 15.657 -4.529 1.00 80.19 73 MET A CA 1
ATOM 546 C C . MET A 1 73 ? 9.623 15.960 -5.477 1.00 80.19 73 MET A C 1
ATOM 548 O O . MET A 1 73 ? 9.395 16.410 -6.597 1.00 80.19 73 MET A O 1
ATOM 552 N N . ARG A 1 74 ? 10.866 15.645 -5.082 1.00 82.12 74 ARG A N 1
ATOM 553 C CA . ARG A 1 74 ? 12.043 15.793 -5.959 1.00 82.12 74 ARG A CA 1
ATOM 554 C C . ARG A 1 74 ? 11.914 14.959 -7.231 1.00 82.12 74 ARG A C 1
ATOM 556 O O . ARG A 1 74 ? 12.186 15.455 -8.317 1.00 82.12 74 ARG A O 1
ATOM 563 N N . ALA A 1 75 ? 11.473 13.710 -7.112 1.00 74.81 75 ALA A N 1
ATOM 564 C CA . ALA A 1 75 ? 11.295 12.836 -8.266 1.00 74.81 75 ALA A CA 1
ATOM 565 C C . ALA A 1 75 ? 10.159 13.306 -9.199 1.00 74.81 75 ALA A C 1
ATOM 567 O O . ALA A 1 75 ? 10.274 13.134 -10.408 1.00 74.81 75 ALA A O 1
ATOM 568 N N . GLN A 1 76 ? 9.095 13.926 -8.671 1.00 73.12 76 GLN A N 1
ATOM 569 C CA . GLN A 1 76 ? 8.057 14.580 -9.486 1.00 73.12 76 GLN A CA 1
ATOM 570 C C . GLN A 1 76 ? 8.598 15.805 -10.230 1.00 73.12 76 GLN A C 1
ATOM 572 O O . GLN A 1 76 ? 8.284 15.998 -11.398 1.00 73.12 76 GLN A O 1
ATOM 577 N N . GLN A 1 77 ? 9.441 16.612 -9.582 1.00 78.56 77 GLN A N 1
ATOM 578 C CA . GLN A 1 77 ? 10.081 17.766 -10.223 1.00 78.56 77 GLN A CA 1
ATOM 579 C C . GLN A 1 77 ? 11.058 17.345 -11.329 1.00 78.56 77 GLN A C 1
ATOM 581 O O . GLN A 1 77 ? 11.109 17.978 -12.378 1.00 78.56 77 GLN A O 1
ATOM 586 N N . GLN A 1 78 ? 11.825 16.274 -11.106 1.00 79.88 78 GLN A N 1
ATOM 587 C CA . GLN A 1 78 ? 12.796 15.754 -12.076 1.00 79.88 78 GLN A CA 1
ATOM 588 C C . GLN A 1 78 ? 12.139 15.063 -13.274 1.00 79.88 78 GLN A C 1
ATOM 590 O O . GLN A 1 78 ? 12.708 15.057 -14.363 1.00 79.88 78 GLN A O 1
ATOM 595 N N . ASN A 1 79 ? 10.959 14.473 -13.082 1.00 68.75 79 ASN A N 1
ATOM 596 C CA . ASN A 1 79 ? 10.185 13.865 -14.153 1.00 68.75 79 ASN A CA 1
ATOM 597 C C . ASN A 1 79 ? 8.697 14.211 -13.989 1.00 68.75 79 ASN A C 1
ATOM 599 O O . ASN A 1 79 ? 7.967 13.449 -13.350 1.00 68.75 79 ASN A O 1
ATOM 603 N N . PRO A 1 80 ? 8.231 15.321 -14.593 1.00 66.88 80 PRO A N 1
ATOM 604 C CA . PRO A 1 80 ? 6.829 15.735 -14.536 1.00 66.88 80 PRO A CA 1
ATOM 605 C C . PRO A 1 80 ? 5.857 14.688 -15.093 1.00 66.88 80 PRO A C 1
ATOM 607 O O . PRO A 1 80 ? 4.704 14.642 -14.677 1.00 66.88 80 PRO A O 1
ATOM 610 N N . ASN A 1 81 ? 6.342 13.822 -15.990 1.00 59.75 81 ASN A N 1
ATOM 611 C CA . ASN A 1 81 ? 5.576 12.753 -16.627 1.00 59.75 81 ASN A CA 1
ATOM 612 C C . ASN A 1 81 ? 5.641 11.427 -15.855 1.00 59.75 81 ASN A C 1
ATOM 614 O O . ASN A 1 81 ? 5.208 10.396 -16.376 1.00 59.75 81 ASN A O 1
ATOM 618 N N . ARG A 1 82 ? 6.221 11.395 -14.644 1.00 62.41 82 ARG A N 1
ATOM 619 C CA . ARG A 1 82 ? 6.189 10.170 -13.840 1.00 62.41 82 ARG A CA 1
ATOM 620 C C . ARG A 1 82 ? 4.733 9.795 -13.535 1.00 62.41 82 ARG A C 1
ATOM 622 O O . ARG A 1 82 ? 3.914 10.690 -13.3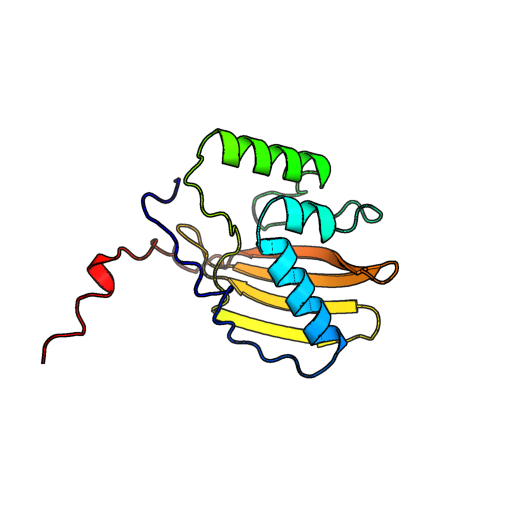28 1.00 62.41 82 ARG A O 1
ATOM 629 N N . PRO A 1 83 ? 4.416 8.495 -13.431 1.00 57.97 83 PRO A N 1
ATOM 630 C CA . PRO A 1 83 ? 3.117 8.071 -12.938 1.00 57.97 83 PRO A CA 1
ATOM 631 C C . PRO A 1 83 ? 2.836 8.696 -11.566 1.00 57.97 83 PRO A C 1
ATOM 633 O O . PRO A 1 83 ? 3.668 8.621 -10.652 1.00 57.97 83 PRO A O 1
ATOM 636 N N . GLU A 1 84 ? 1.664 9.317 -11.446 1.00 59.50 84 GLU A N 1
ATOM 637 C CA . GLU A 1 84 ? 1.157 9.890 -10.194 1.00 59.50 84 GLU A CA 1
ATOM 638 C C . GLU A 1 84 ? 0.979 8.791 -9.134 1.00 59.50 84 GLU A C 1
ATOM 640 O O . GLU A 1 84 ? 1.291 8.976 -7.956 1.00 59.50 84 GLU A O 1
ATOM 645 N N . ILE A 1 85 ? 0.608 7.595 -9.596 1.00 61.47 85 ILE A N 1
ATOM 646 C CA . ILE A 1 85 ? 0.412 6.404 -8.778 1.00 61.47 85 ILE A CA 1
ATOM 647 C C . ILE A 1 85 ? 1.673 5.555 -8.802 1.00 61.47 85 ILE A C 1
ATOM 649 O O . ILE A 1 85 ? 2.072 5.005 -9.828 1.00 61.47 85 ILE A O 1
ATOM 653 N N . GLY A 1 86 ? 2.305 5.468 -7.633 1.00 60.69 86 GLY A N 1
ATOM 654 C CA . GLY A 1 86 ? 3.507 4.669 -7.404 1.00 60.69 86 GLY A CA 1
ATOM 655 C C . GLY A 1 86 ? 3.224 3.215 -7.024 1.00 60.69 86 GLY A C 1
ATOM 656 O O . GLY A 1 86 ? 4.172 2.438 -6.896 1.00 60.69 86 GLY A O 1
ATOM 657 N N . ALA A 1 87 ? 1.956 2.835 -6.834 1.00 68.50 87 ALA A N 1
ATOM 658 C CA . ALA A 1 87 ? 1.6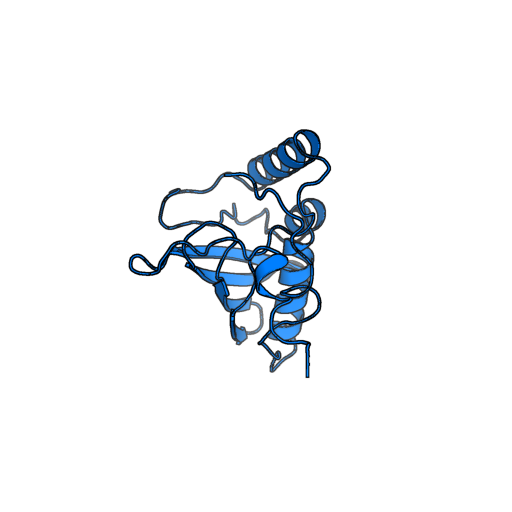11 1.462 -6.500 1.00 68.50 87 ALA A CA 1
ATOM 659 C C . ALA A 1 87 ? 1.834 0.520 -7.680 1.00 68.50 87 ALA A C 1
ATOM 661 O O . ALA A 1 87 ? 1.305 0.698 -8.777 1.00 68.50 87 ALA A O 1
ATOM 662 N N . ALA A 1 88 ? 2.572 -0.550 -7.406 1.00 77.81 88 ALA A N 1
ATOM 663 C CA . ALA A 1 88 ? 2.576 -1.716 -8.266 1.00 77.81 88 ALA A CA 1
ATOM 664 C C . ALA A 1 88 ? 1.167 -2.347 -8.306 1.00 77.81 88 ALA A C 1
ATOM 666 O O . ALA A 1 88 ? 0.458 -2.298 -7.292 1.00 77.81 88 ALA A O 1
ATOM 667 N N . PRO A 1 89 ? 0.778 -2.987 -9.427 1.00 83.19 89 PRO A N 1
ATOM 668 C CA . PRO A 1 89 ? -0.473 -3.727 -9.520 1.00 83.19 89 PRO A CA 1
ATOM 669 C C . PRO A 1 89 ? -0.598 -4.743 -8.397 1.00 83.19 89 PRO A C 1
ATOM 671 O O . PRO A 1 89 ? 0.399 -5.214 -7.857 1.00 83.19 89 PRO A O 1
ATOM 674 N N . VAL A 1 90 ? -1.824 -5.136 -8.097 1.00 89.06 90 VAL A N 1
ATOM 675 C CA . VAL A 1 90 ? -2.128 -6.195 -7.143 1.00 89.06 90 VAL A CA 1
ATOM 676 C C . VAL A 1 90 ? -2.606 -7.403 -7.924 1.00 89.06 90 VAL A C 1
ATOM 678 O O . VAL A 1 90 ? -3.670 -7.362 -8.533 1.00 89.06 90 VAL A O 1
ATOM 681 N N . ALA A 1 91 ? -1.818 -8.474 -7.937 1.00 90.19 91 ALA A N 1
ATOM 682 C CA . ALA A 1 91 ? -2.214 -9.747 -8.545 1.00 90.19 91 ALA A CA 1
ATOM 683 C C . ALA A 1 91 ? -3.055 -10.600 -7.584 1.00 90.19 91 ALA A C 1
ATOM 685 O O . ALA A 1 91 ? -3.889 -11.393 -8.007 1.00 90.19 91 ALA A O 1
ATOM 686 N N . PHE A 1 92 ? -2.841 -10.413 -6.285 1.00 92.00 92 PHE A N 1
ATOM 687 C CA . PHE A 1 92 ? -3.574 -11.067 -5.212 1.00 92.00 92 PHE A CA 1
ATOM 688 C C . PHE A 1 92 ? -3.607 -10.136 -4.005 1.00 92.00 92 PHE A C 1
ATOM 690 O O . PHE A 1 92 ? -2.595 -9.499 -3.708 1.00 92.00 92 PHE A O 1
ATOM 697 N N . GLY A 1 93 ? -4.733 -10.085 -3.298 1.00 92.56 93 GLY A N 1
ATOM 698 C CA . GLY A 1 93 ? -4.872 -9.357 -2.042 1.00 92.56 93 GLY A CA 1
ATOM 699 C C . GLY A 1 93 ? -5.658 -10.165 -1.018 1.00 92.56 93 GLY A C 1
ATOM 700 O O . GLY A 1 93 ? -6.583 -10.894 -1.373 1.00 92.56 93 GLY A O 1
ATOM 701 N N . ARG A 1 94 ? -5.296 -10.026 0.256 1.00 94.69 94 ARG A N 1
ATOM 702 C CA . ARG A 1 94 ? -6.084 -10.510 1.389 1.00 94.69 94 ARG A CA 1
ATOM 703 C C . ARG A 1 94 ? -5.910 -9.579 2.577 1.00 94.69 94 ARG A C 1
ATOM 705 O O . ARG A 1 94 ? -4.785 -9.160 2.848 1.00 94.69 94 ARG A O 1
ATOM 712 N N . ALA A 1 95 ? -6.996 -9.300 3.286 1.00 96.31 95 ALA A N 1
ATOM 713 C CA . ALA A 1 95 ? -6.945 -8.587 4.547 1.00 96.31 95 ALA A CA 1
ATOM 714 C C . ALA A 1 95 ? -7.509 -9.431 5.697 1.00 96.31 95 ALA A C 1
ATOM 716 O O . ALA A 1 95 ? -8.216 -10.418 5.480 1.00 96.31 95 ALA A O 1
ATOM 717 N N . TRP A 1 96 ? -7.131 -9.047 6.912 1.00 97.62 96 TRP A N 1
ATOM 718 C CA . TRP A 1 96 ? -7.683 -9.551 8.162 1.00 97.62 96 TRP A CA 1
ATOM 719 C C . TRP A 1 96 ? -7.944 -8.367 9.083 1.00 97.62 96 TRP A C 1
ATOM 721 O O . TRP A 1 96 ? -7.027 -7.594 9.367 1.00 97.62 96 TRP A O 1
ATOM 731 N N . ASP A 1 97 ? -9.192 -8.238 9.518 1.00 97.12 97 ASP A N 1
ATOM 732 C CA . ASP A 1 97 ? -9.659 -7.193 10.424 1.00 97.12 97 ASP A CA 1
ATOM 733 C C . ASP A 1 97 ? -9.506 -7.619 11.889 1.00 97.12 97 ASP A C 1
ATOM 735 O O . ASP A 1 97 ? -9.959 -8.694 12.286 1.00 97.12 97 ASP A O 1
ATOM 739 N N . PHE A 1 98 ? -8.876 -6.760 12.688 1.00 96.75 98 PHE A N 1
ATOM 740 C CA . PHE A 1 98 ? -8.673 -6.928 14.127 1.00 96.75 98 PHE A CA 1
ATOM 741 C C . PHE A 1 98 ? -9.342 -5.800 14.935 1.00 96.75 98 PHE A C 1
ATOM 743 O O . PHE A 1 98 ? -8.968 -5.545 16.079 1.00 96.75 98 PHE A O 1
ATOM 750 N N . GLY A 1 99 ? -10.317 -5.098 14.350 1.00 94.25 99 GLY A N 1
ATOM 751 C CA . GLY A 1 99 ? -11.051 -3.998 14.972 1.00 94.25 99 GLY A CA 1
ATOM 752 C C . GLY A 1 99 ? -10.379 -2.651 14.719 1.00 94.25 99 GLY A C 1
ATOM 753 O O . GLY A 1 99 ? -10.798 -1.896 13.845 1.00 94.25 99 GLY A O 1
ATOM 754 N N . GLU A 1 100 ? -9.324 -2.338 15.471 1.00 93.44 100 GLU A N 1
ATOM 755 C CA . GLU A 1 100 ? -8.600 -1.059 15.332 1.00 93.44 100 GLU A CA 1
ATOM 756 C C . GLU A 1 100 ? -7.446 -1.119 14.326 1.00 93.44 100 GLU A C 1
ATOM 758 O O . GLU A 1 100 ? -6.820 -0.105 14.011 1.00 93.44 100 GLU A O 1
ATOM 763 N N . SER A 1 101 ? -7.156 -2.310 13.807 1.00 95.62 101 SER A N 1
ATOM 764 C CA . SER A 1 101 ? -6.119 -2.514 12.807 1.00 95.62 101 SER A CA 1
ATOM 765 C C . SER A 1 101 ? -6.511 -3.582 11.797 1.00 95.62 101 SER A C 1
ATOM 767 O O . SER A 1 101 ? -7.324 -4.462 12.072 1.00 95.62 101 SER A O 1
ATOM 769 N N . VAL A 1 102 ? -5.915 -3.495 10.615 1.00 97.56 102 VAL A N 1
ATOM 770 C CA . VAL A 1 102 ? -6.083 -4.432 9.513 1.00 97.56 102 VAL A CA 1
ATOM 771 C C . VAL A 1 102 ? -4.705 -4.844 9.024 1.00 97.56 102 VAL A C 1
ATOM 773 O O . VAL A 1 102 ? -3.898 -3.998 8.629 1.00 97.56 102 VAL A O 1
ATOM 776 N N . LEU A 1 103 ? -4.448 -6.152 9.001 1.00 96.44 103 LEU A N 1
ATOM 777 C CA . LEU A 1 103 ? -3.318 -6.707 8.264 1.00 96.44 103 LEU A CA 1
ATOM 778 C C . LEU A 1 103 ? -3.727 -6.853 6.803 1.00 96.44 103 LEU A C 1
ATOM 780 O O . LEU A 1 103 ? -4.696 -7.539 6.499 1.00 96.44 103 LEU A O 1
ATOM 784 N N . TRP A 1 104 ? -2.957 -6.260 5.902 1.00 94.44 104 TRP A N 1
ATOM 785 C CA . TRP A 1 104 ? -3.155 -6.322 4.465 1.00 94.44 104 TRP A CA 1
ATOM 786 C C . TRP A 1 104 ? -1.954 -6.986 3.793 1.00 94.44 104 TRP A C 1
ATOM 788 O O . TRP A 1 104 ? -0.849 -6.443 3.805 1.00 94.44 104 TRP A O 1
ATOM 798 N N . VAL A 1 105 ? -2.175 -8.116 3.121 1.00 95.12 105 VAL A N 1
ATOM 799 C CA . VAL A 1 105 ? -1.154 -8.820 2.334 1.00 95.12 105 VAL A CA 1
ATOM 800 C C . VAL A 1 105 ? -1.477 -8.753 0.841 1.00 95.12 105 VAL A C 1
ATOM 802 O O . VAL A 1 105 ? -2.621 -8.957 0.441 1.00 95.12 105 VAL A O 1
ATOM 805 N N . GLN A 1 106 ? -0.477 -8.457 0.005 1.00 94.00 106 GLN A N 1
ATOM 806 C CA . GLN A 1 106 ? -0.628 -8.358 -1.456 1.00 94.00 106 GLN A CA 1
ATOM 807 C C . GLN A 1 106 ? 0.536 -9.015 -2.183 1.00 94.00 106 GLN A C 1
ATOM 809 O O . GLN A 1 106 ? 1.677 -8.902 -1.741 1.00 94.00 106 GLN A O 1
ATOM 814 N N . LEU A 1 107 ? 0.256 -9.615 -3.338 1.00 93.44 107 LEU A N 1
ATOM 815 C CA . LEU A 1 107 ? 1.270 -9.931 -4.340 1.00 93.44 107 LEU A CA 1
ATOM 816 C C . LEU A 1 107 ? 1.332 -8.790 -5.351 1.00 93.44 107 LEU A C 1
ATOM 818 O O . LEU A 1 107 ? 0.351 -8.537 -6.056 1.00 93.44 107 LEU A O 1
ATOM 822 N N . GLN A 1 108 ? 2.486 -8.133 -5.439 1.00 89.88 108 GLN A N 1
ATOM 823 C CA . GLN A 1 108 ? 2.698 -6.990 -6.317 1.00 89.88 108 GLN A CA 1
ATOM 824 C C . GLN A 1 108 ? 3.728 -7.322 -7.408 1.00 89.88 108 GLN A C 1
ATOM 826 O O . GLN A 1 108 ? 4.899 -7.529 -7.085 1.00 89.88 108 GLN A O 1
ATOM 831 N N . PRO A 1 109 ? 3.334 -7.375 -8.698 1.00 82.81 109 PRO A N 1
ATOM 832 C CA . PRO A 1 109 ? 4.223 -7.775 -9.786 1.00 82.81 109 PRO A CA 1
ATOM 833 C C . PRO A 1 109 ? 5.334 -6.768 -10.110 1.00 82.81 109 PRO A C 1
ATOM 835 O O . PRO A 1 109 ? 6.371 -7.152 -10.632 1.00 82.81 109 PRO A O 1
ATOM 838 N N . THR A 1 110 ? 5.151 -5.495 -9.750 1.00 76.88 110 THR A N 1
ATOM 839 C CA . THR A 1 110 ? 6.052 -4.370 -10.081 1.00 76.88 110 THR A CA 1
ATOM 840 C C . THR A 1 110 ? 6.206 -4.096 -11.582 1.00 76.88 110 THR A C 1
ATOM 842 O O . THR A 1 110 ? 5.748 -4.862 -12.427 1.00 76.88 110 THR A O 1
ATOM 845 N N . TYR A 1 111 ? 6.830 -2.963 -11.915 1.00 71.38 111 TYR A N 1
ATOM 846 C CA . TYR A 1 111 ? 7.155 -2.569 -13.285 1.00 71.38 111 TYR A CA 1
ATOM 847 C C . TYR A 1 111 ? 8.676 -2.498 -13.441 1.00 71.38 111 TYR A C 1
ATOM 849 O O . TYR A 1 111 ? 9.298 -1.540 -12.986 1.00 71.38 111 TYR A O 1
ATOM 857 N N . GLY A 1 112 ? 9.283 -3.499 -14.083 1.00 72.12 112 GLY A N 1
ATOM 858 C CA . GLY A 1 112 ? 10.732 -3.522 -14.306 1.00 72.12 112 GLY A CA 1
ATOM 859 C C . GLY A 1 112 ? 11.567 -3.967 -13.102 1.00 72.12 112 GLY A C 1
ATOM 860 O O . GLY A 1 112 ? 12.766 -3.694 -13.082 1.00 72.12 112 GLY A O 1
ATOM 861 N N . ASP A 1 113 ? 10.959 -4.647 -12.128 1.00 77.25 113 ASP A N 1
ATOM 862 C CA . ASP A 1 113 ? 11.640 -5.299 -11.004 1.00 77.25 113 ASP A CA 1
ATOM 863 C C . ASP A 1 113 ? 11.039 -6.703 -10.756 1.00 77.25 113 ASP A C 1
ATOM 865 O O . ASP A 1 113 ? 10.140 -7.149 -11.477 1.00 77.25 113 ASP A O 1
ATOM 869 N N . LYS A 1 114 ? 11.567 -7.455 -9.788 1.00 87.44 114 LYS A N 1
ATOM 870 C CA . LYS A 1 114 ? 10.987 -8.735 -9.356 1.00 87.44 114 LYS A CA 1
ATOM 871 C C . LYS A 1 114 ? 9.670 -8.500 -8.599 1.00 87.44 114 LYS A C 1
ATOM 873 O O . LYS A 1 114 ? 9.565 -7.528 -7.848 1.00 87.44 114 LYS A O 1
ATOM 878 N N . PRO A 1 115 ? 8.685 -9.408 -8.715 1.00 90.56 115 PRO A N 1
ATOM 879 C CA . PRO A 1 115 ? 7.490 -9.354 -7.885 1.00 90.56 115 PRO A CA 1
ATOM 880 C C . PRO A 1 115 ? 7.844 -9.493 -6.399 1.00 90.56 115 PRO A C 1
ATOM 882 O O . PRO A 1 115 ? 8.806 -10.176 -6.028 1.00 90.56 115 PRO A O 1
ATOM 885 N N . TYR A 1 116 ? 7.031 -8.888 -5.538 1.00 91.44 116 TYR A N 1
ATOM 886 C CA . TYR A 1 116 ? 7.180 -8.991 -4.090 1.00 91.44 116 TYR A CA 1
ATOM 887 C C . TYR A 1 116 ? 5.844 -9.204 -3.385 1.00 91.44 116 TYR A C 1
ATOM 889 O O . TYR A 1 116 ? 4.781 -8.811 -3.869 1.00 91.44 116 TYR A O 1
ATOM 897 N N . TRP A 1 117 ? 5.921 -9.803 -2.202 1.00 93.50 117 TRP A N 1
ATOM 898 C CA . TRP A 1 117 ? 4.839 -9.799 -1.230 1.00 93.50 117 TRP A CA 1
ATOM 899 C C . TRP A 1 117 ? 4.919 -8.534 -0.393 1.00 93.50 117 TRP A C 1
ATOM 901 O O . TRP A 1 117 ? 5.954 -8.263 0.214 1.00 93.50 117 TRP A O 1
ATOM 911 N N . SER A 1 118 ? 3.843 -7.758 -0.348 1.00 92.19 118 SER A N 1
ATOM 912 C CA . SER A 1 118 ? 3.705 -6.676 0.618 1.00 92.19 118 SER A CA 1
ATOM 913 C C . SER A 1 118 ? 2.869 -7.136 1.799 1.00 92.19 118 SER A C 1
ATOM 915 O O . SER A 1 118 ? 1.754 -7.606 1.582 1.00 92.19 118 SER A O 1
ATOM 917 N N . SER A 1 119 ? 3.351 -6.911 3.013 1.00 93.06 119 SER A N 1
ATOM 918 C CA . SER A 1 119 ? 2.580 -7.051 4.247 1.00 93.06 119 SER A CA 1
ATOM 919 C C . SER A 1 119 ? 2.511 -5.690 4.915 1.00 93.06 119 SER A C 1
ATOM 921 O O . SER A 1 119 ? 3.547 -5.120 5.253 1.00 93.06 119 SER A O 1
ATOM 923 N N . ARG A 1 120 ? 1.307 -5.149 5.073 1.00 92.62 120 ARG A N 1
ATOM 924 C CA . ARG A 1 120 ? 1.073 -3.816 5.632 1.00 92.62 120 ARG A CA 1
ATOM 925 C C . ARG A 1 120 ? 0.107 -3.904 6.793 1.00 92.62 120 ARG A C 1
ATOM 927 O O . ARG A 1 120 ? -0.859 -4.654 6.718 1.00 92.62 120 ARG A O 1
ATOM 934 N N . VAL A 1 121 ? 0.335 -3.111 7.827 1.00 93.31 121 VAL A N 1
ATOM 935 C CA . VAL A 1 121 ? -0.663 -2.883 8.872 1.00 93.31 121 VAL A CA 1
ATOM 936 C C . VAL A 1 121 ? -1.252 -1.506 8.643 1.00 93.31 121 VAL A C 1
ATOM 938 O O . VAL A 1 121 ? -0.517 -0.524 8.578 1.00 93.31 121 VAL A O 1
ATOM 941 N N . TYR A 1 122 ? -2.571 -1.434 8.516 1.00 94.62 122 TYR A N 1
ATOM 942 C CA . TYR A 1 122 ? -3.313 -0.184 8.608 1.00 94.62 122 TYR A CA 1
ATOM 943 C C . TYR A 1 122 ? -3.959 -0.120 9.982 1.00 94.62 122 TYR A C 1
ATOM 945 O O . TYR A 1 122 ? -4.634 -1.062 10.372 1.00 94.62 122 TYR A O 1
ATOM 953 N N . ALA A 1 123 ? -3.756 0.967 10.714 1.00 93.94 123 ALA A N 1
ATOM 954 C CA . ALA A 1 123 ? -4.372 1.195 12.014 1.00 93.94 123 ALA A CA 1
ATOM 955 C C . ALA A 1 123 ? -5.251 2.443 11.962 1.00 93.94 123 ALA A C 1
ATOM 957 O O . ALA A 1 123 ? -4.925 3.409 11.267 1.00 93.94 123 ALA A O 1
ATOM 958 N N . ASN A 1 124 ? -6.358 2.431 12.697 1.00 94.00 124 ASN A N 1
ATOM 959 C CA . ASN A 1 124 ? -7.184 3.613 12.886 1.00 94.00 124 ASN A CA 1
ATOM 960 C C . ASN A 1 124 ? -6.577 4.487 13.991 1.00 94.00 124 ASN A C 1
ATOM 962 O O . ASN A 1 124 ? -6.742 4.216 15.176 1.00 94.00 124 ASN A O 1
ATOM 966 N N . ILE A 1 125 ? -5.856 5.536 13.599 1.00 90.75 125 ILE A N 1
ATOM 967 C CA . ILE A 1 125 ? -5.181 6.453 14.517 1.00 90.75 125 ILE A CA 1
ATOM 968 C C . ILE A 1 125 ? -5.960 7.765 14.518 1.00 90.75 125 ILE A C 1
ATOM 970 O O . ILE A 1 125 ? -6.011 8.470 13.511 1.00 90.75 125 ILE A O 1
ATOM 974 N N . ASN A 1 126 ? -6.580 8.098 15.653 1.00 89.81 126 ASN A N 1
ATOM 975 C CA . ASN A 1 126 ? -7.379 9.319 15.827 1.00 89.81 126 ASN A CA 1
ATOM 976 C C . ASN A 1 126 ? -8.490 9.489 14.767 1.00 89.81 126 ASN A C 1
ATOM 978 O O . ASN A 1 126 ? -8.723 10.590 14.270 1.00 89.81 126 ASN A O 1
ATOM 982 N N . GLY A 1 127 ? -9.161 8.396 14.389 1.00 91.56 127 GLY A N 1
ATOM 983 C CA . GLY A 1 127 ? -10.228 8.411 13.381 1.00 91.56 127 GLY A CA 1
ATOM 984 C C . GLY A 1 127 ? -9.729 8.378 11.934 1.00 91.56 127 GLY A C 1
ATOM 985 O O . GLY A 1 127 ? -10.542 8.412 11.008 1.00 91.56 127 GLY A O 1
ATOM 986 N N . LEU A 1 128 ? -8.412 8.300 11.715 1.00 93.44 128 LEU A N 1
ATOM 987 C CA . LEU A 1 128 ? -7.809 8.204 10.396 1.00 93.44 128 LEU A CA 1
ATOM 988 C C . LEU A 1 128 ? -7.071 6.874 10.240 1.00 93.44 128 LEU A C 1
ATOM 990 O O . LEU A 1 128 ? -6.085 6.601 10.917 1.00 93.44 128 LEU A O 1
ATOM 994 N N . TRP A 1 129 ? -7.510 6.065 9.278 1.00 95.12 129 TRP A N 1
ATOM 995 C CA . TRP A 1 129 ? -6.778 4.868 8.876 1.00 95.12 129 TRP A CA 1
ATOM 996 C C . TRP A 1 129 ? -5.448 5.246 8.226 1.00 95.12 129 TRP A C 1
ATOM 998 O O . TRP A 1 129 ? -5.422 5.950 7.210 1.00 95.12 129 TRP A O 1
ATOM 1008 N N . GLN A 1 130 ? -4.357 4.784 8.823 1.00 92.94 130 GLN A N 1
ATOM 1009 C CA . GLN A 1 130 ? -2.990 5.081 8.419 1.00 92.94 130 GLN A CA 1
ATOM 1010 C C . GLN A 1 130 ? -2.166 3.796 8.364 1.00 92.94 130 GLN A C 1
ATOM 1012 O O . GLN A 1 130 ? -2.333 2.907 9.194 1.00 92.94 130 GLN A O 1
ATOM 1017 N N . MET A 1 131 ? -1.252 3.706 7.401 1.00 91.62 131 MET A N 1
ATOM 1018 C CA . MET A 1 131 ? -0.238 2.666 7.357 1.00 91.62 131 MET A CA 1
ATOM 1019 C C . MET A 1 131 ? 0.699 2.841 8.550 1.00 91.62 131 MET A C 1
ATOM 1021 O O . MET A 1 131 ? 1.405 3.848 8.672 1.00 91.62 131 MET A O 1
ATOM 1025 N N . ALA A 1 132 ? 0.653 1.837 9.413 1.00 89.25 132 ALA A N 1
ATOM 1026 C CA . ALA A 1 132 ? 1.360 1.736 10.670 1.00 89.25 132 ALA A CA 1
ATOM 1027 C C . ALA A 1 132 ? 2.481 0.696 10.640 1.00 89.25 132 ALA A C 1
ATOM 1029 O O . ALA A 1 132 ? 3.190 0.632 11.618 1.00 89.25 132 ALA A O 1
ATOM 1030 N N . GLU A 1 133 ? 2.618 -0.118 9.589 1.00 85.00 133 GLU A N 1
ATOM 1031 C CA . GLU A 1 133 ? 3.823 -0.905 9.268 1.00 85.00 133 GLU A CA 1
ATOM 1032 C C . GLU A 1 133 ? 3.775 -1.322 7.794 1.00 85.00 133 GLU A C 1
ATOM 1034 O O . GLU A 1 133 ? 2.689 -1.480 7.223 1.00 85.00 133 GLU A O 1
ATOM 1039 N N . SER A 1 134 ? 4.935 -1.531 7.160 1.00 87.31 134 SER A N 1
ATOM 1040 C CA . SER A 1 134 ? 5.004 -2.078 5.797 1.00 87.31 134 SER A CA 1
ATOM 1041 C C . SER A 1 134 ? 6.298 -2.840 5.524 1.00 87.31 134 SER A C 1
ATOM 1043 O O . SER A 1 134 ? 7.394 -2.302 5.676 1.00 87.31 134 SER A O 1
ATOM 1045 N N . TYR A 1 135 ? 6.161 -4.070 5.033 1.00 87.75 135 TYR A N 1
ATOM 1046 C CA . TYR A 1 135 ? 7.257 -4.961 4.659 1.00 87.75 135 TYR A CA 1
ATOM 1047 C C . TYR A 1 135 ? 7.083 -5.447 3.228 1.00 87.75 135 TYR A C 1
ATOM 1049 O O . TYR A 1 135 ? 6.005 -5.905 2.852 1.00 87.75 135 TYR A O 1
ATOM 1057 N N . HIS A 1 136 ? 8.135 -5.349 2.422 1.00 89.19 136 HIS A N 1
ATOM 1058 C CA . HIS A 1 136 ? 8.161 -5.802 1.036 1.00 89.19 136 HIS A CA 1
ATOM 1059 C C . HIS A 1 136 ? 9.198 -6.922 0.884 1.00 89.19 136 HIS A C 1
ATOM 1061 O O . HIS A 1 136 ? 10.407 -6.683 0.967 1.00 89.19 136 HIS A O 1
ATOM 1067 N N . THR A 1 137 ? 8.721 -8.137 0.630 1.00 90.69 137 THR A N 1
ATOM 1068 C CA . THR A 1 137 ? 9.551 -9.333 0.475 1.00 90.69 137 THR A CA 1
ATOM 1069 C C . THR A 1 137 ? 9.592 -9.762 -0.983 1.00 90.69 137 THR A C 1
ATOM 1071 O O . THR A 1 137 ? 8.633 -10.338 -1.497 1.00 90.69 137 THR A O 1
ATOM 1074 N N . TYR A 1 138 ? 10.704 -9.482 -1.656 1.00 90.69 138 TYR A N 1
ATOM 1075 C CA . TYR A 1 138 ? 10.917 -9.867 -3.047 1.00 90.69 138 TYR A CA 1
ATOM 1076 C C . TYR A 1 138 ? 11.011 -11.384 -3.204 1.00 90.69 138 TYR A C 1
ATOM 1078 O O . TYR A 1 138 ? 11.668 -12.075 -2.423 1.00 90.69 138 TYR A O 1
ATOM 1086 N N . ILE A 1 139 ? 10.371 -11.903 -4.251 1.00 91.12 139 ILE A N 1
ATOM 1087 C CA . ILE A 1 139 ? 10.403 -13.326 -4.579 1.00 91.12 139 ILE A CA 1
ATOM 1088 C C . ILE A 1 139 ? 11.720 -13.604 -5.306 1.00 91.12 139 ILE A C 1
ATOM 1090 O O . ILE A 1 139 ? 11.876 -13.286 -6.485 1.00 91.12 139 ILE A O 1
ATOM 1094 N N . LYS A 1 140 ? 12.687 -14.180 -4.581 1.00 88.25 140 LYS A N 1
ATOM 1095 C CA . LYS A 1 140 ? 14.072 -14.374 -5.041 1.00 88.25 140 LYS A CA 1
ATOM 1096 C C . LYS A 1 140 ? 14.158 -15.029 -6.422 1.00 88.25 140 LYS A C 1
ATOM 1098 O O . LYS A 1 140 ? 14.870 -14.518 -7.289 1.00 88.25 140 LYS A O 1
ATOM 1103 N N . ASP A 1 141 ? 13.396 -16.097 -6.634 1.00 91.00 141 ASP A N 1
ATOM 1104 C CA . ASP A 1 141 ? 13.481 -16.923 -7.844 1.00 91.00 141 ASP A CA 1
ATOM 1105 C C . ASP A 1 141 ? 12.514 -16.484 -8.954 1.00 91.00 141 ASP A C 1
ATOM 1107 O O . ASP A 1 141 ? 12.508 -17.060 -10.039 1.00 91.00 141 ASP A O 1
ATOM 1111 N N . ALA A 1 142 ? 11.720 -15.432 -8.731 1.00 89.00 142 ALA A N 1
ATOM 1112 C CA . ALA A 1 142 ? 10.866 -14.884 -9.776 1.00 89.00 142 ALA A CA 1
ATOM 1113 C C . ALA A 1 142 ? 11.689 -14.093 -10.810 1.00 89.00 142 ALA A C 1
ATOM 1115 O O . ALA A 1 142 ? 12.673 -13.436 -10.445 1.00 89.00 142 ALA A O 1
ATOM 1116 N N . PRO A 1 143 ? 11.307 -14.103 -12.097 1.00 83.31 143 PRO A N 1
ATOM 1117 C CA . PRO A 1 143 ? 11.941 -13.245 -13.090 1.00 83.31 143 PRO A CA 1
ATOM 1118 C C . PRO A 1 143 ? 11.655 -11.764 -12.801 1.00 83.31 143 PRO A C 1
ATOM 1120 O O . PRO A 1 143 ? 10.675 -11.419 -12.138 1.00 83.31 143 PRO A O 1
ATOM 1123 N N . VAL A 1 144 ? 12.505 -10.878 -13.329 1.00 81.75 144 VAL A N 1
ATOM 1124 C CA . VAL A 1 144 ? 12.166 -9.452 -13.417 1.00 81.75 144 VAL A CA 1
ATOM 1125 C C . VAL A 1 144 ? 10.981 -9.321 -14.364 1.00 81.75 144 VAL A C 1
ATOM 1127 O O . VAL A 1 144 ? 11.023 -9.809 -15.495 1.00 81.75 144 VAL A O 1
ATOM 1130 N N . MET A 1 145 ? 9.926 -8.665 -13.901 1.00 70.69 145 MET A N 1
ATOM 1131 C CA . MET A 1 145 ? 8.750 -8.403 -14.709 1.00 70.69 145 MET A CA 1
ATOM 1132 C C . MET A 1 145 ? 9.098 -7.334 -15.736 1.00 70.69 145 MET A C 1
ATOM 1134 O O . MET A 1 145 ? 9.268 -6.159 -15.401 1.00 70.69 145 MET A O 1
ATOM 1138 N N . ALA A 1 146 ? 9.233 -7.752 -16.996 1.00 61.34 146 ALA A N 1
ATOM 1139 C CA . ALA A 1 146 ? 9.399 -6.816 -18.090 1.00 61.34 146 ALA A CA 1
ATOM 1140 C C . ALA A 1 146 ? 8.183 -5.875 -18.111 1.00 61.34 146 ALA A C 1
ATOM 1142 O O . ALA A 1 146 ? 7.043 -6.349 -18.065 1.00 61.34 146 ALA A O 1
ATOM 1143 N N . PRO A 1 147 ? 8.393 -4.553 -18.158 1.00 58.38 147 PRO A N 1
ATOM 1144 C CA . PRO A 1 147 ? 7.293 -3.638 -18.382 1.00 58.38 147 PRO A CA 1
ATOM 1145 C C . PRO A 1 147 ? 6.590 -4.006 -19.689 1.00 58.38 147 PRO A C 1
ATOM 1147 O O . PRO A 1 147 ? 7.240 -4.042 -20.732 1.00 58.38 147 PRO A O 1
ATOM 1150 N N . VAL A 1 148 ? 5.298 -4.340 -19.640 1.00 53.34 148 VAL A N 1
ATOM 1151 C CA . VAL A 1 148 ? 4.578 -4.809 -20.831 1.00 53.34 148 VAL A CA 1
ATOM 1152 C C . VAL A 1 148 ? 4.510 -3.663 -21.849 1.00 53.34 148 VAL A C 1
ATOM 1154 O O . VAL A 1 148 ? 3.911 -2.631 -21.543 1.00 53.34 148 VAL A O 1
ATOM 1157 N N . PRO A 1 149 ? 5.098 -3.808 -23.052 1.00 50.31 149 PRO A N 1
ATOM 1158 C CA . PRO A 1 149 ? 4.948 -2.821 -24.111 1.00 50.31 149 PRO A CA 1
ATOM 1159 C C . PRO A 1 149 ? 3.523 -2.863 -24.674 1.00 50.31 149 PRO A C 1
ATOM 1161 O O . PRO A 1 149 ? 2.941 -3.935 -24.831 1.00 50.31 149 PRO A O 1
ATOM 1164 N N . GLU A 1 150 ? 2.996 -1.710 -25.084 1.00 43.88 150 GLU A N 1
ATOM 1165 C CA . GLU A 1 150 ? 1.688 -1.564 -25.754 1.00 43.88 150 GLU A CA 1
ATOM 1166 C C . GLU A 1 150 ? 1.533 -2.447 -27.014 1.00 43.88 150 GLU A C 1
ATOM 1168 O O . GLU A 1 150 ? 0.426 -2.777 -27.440 1.00 43.88 150 GLU A O 1
ATOM 1173 N N . SER A 1 151 ? 2.648 -2.865 -27.621 1.00 45.84 151 SER A N 1
ATOM 1174 C CA . SER A 1 151 ? 2.671 -3.761 -28.781 1.00 45.84 151 SER A CA 1
ATOM 1175 C C . SER A 1 151 ? 2.366 -5.227 -28.446 1.00 45.84 151 SER A C 1
ATOM 1177 O O . SER A 1 151 ? 2.008 -5.983 -29.349 1.00 45.84 151 SER A O 1
ATOM 1179 N N . ALA A 1 152 ? 2.459 -5.641 -27.177 1.00 42.41 152 ALA A N 1
ATOM 1180 C CA . ALA A 1 152 ? 2.182 -7.014 -26.747 1.00 42.41 152 ALA A CA 1
ATOM 1181 C C . ALA A 1 152 ? 0.683 -7.289 -26.513 1.00 42.41 152 ALA A C 1
ATOM 1183 O O . ALA A 1 152 ? 0.260 -8.441 -26.561 1.00 42.41 152 ALA A O 1
ATOM 1184 N N . THR A 1 153 ? -0.138 -6.252 -26.314 1.00 43.94 153 THR A N 1
ATOM 1185 C CA . THR A 1 153 ? -1.595 -6.371 -26.108 1.00 43.94 153 THR A CA 1
ATOM 1186 C C . THR A 1 153 ? -2.414 -6.259 -27.396 1.00 43.94 153 THR A C 1
ATOM 1188 O O . THR A 1 153 ? -3.558 -6.703 -27.427 1.00 43.94 153 THR A O 1
ATOM 1191 N N . LYS A 1 154 ? -1.848 -5.736 -28.494 1.00 43.09 154 LYS A N 1
ATOM 1192 C CA . LYS A 1 154 ? -2.560 -5.582 -29.782 1.00 43.09 154 LYS A CA 1
ATOM 1193 C C . LYS A 1 154 ? -2.602 -6.838 -30.670 1.00 43.09 154 LYS A C 1
ATOM 1195 O O . LYS A 1 154 ? -3.126 -6.765 -31.775 1.00 43.09 154 LYS A O 1
ATOM 1200 N N . LYS A 1 155 ? -2.106 -7.996 -30.218 1.00 40.25 155 LYS A N 1
ATOM 1201 C CA . LYS A 1 155 ? -2.088 -9.245 -31.015 1.00 40.25 155 LYS A CA 1
ATOM 1202 C C . LYS A 1 155 ? -3.231 -10.234 -30.729 1.00 40.25 155 LYS A C 1
ATOM 1204 O O . LYS A 1 155 ? -3.096 -11.412 -31.040 1.00 40.25 155 LYS A O 1
ATOM 1209 N N . SER A 1 156 ? -4.365 -9.752 -30.216 1.00 38.91 156 SER A N 1
ATOM 1210 C CA . SER A 1 156 ? -5.559 -10.584 -29.965 1.00 38.91 156 SER A CA 1
ATOM 1211 C C . SER A 1 156 ? -6.871 -9.940 -30.431 1.00 38.91 156 SER A C 1
ATOM 1213 O O . SER A 1 156 ? -7.917 -10.173 -29.834 1.00 38.91 156 SER A O 1
ATOM 1215 N N . ALA A 1 157 ? -6.833 -9.103 -31.469 1.00 39.09 157 ALA A N 1
ATOM 1216 C CA . ALA A 1 157 ? -8.041 -8.558 -32.086 1.00 39.09 157 ALA A CA 1
ATOM 1217 C C . ALA A 1 157 ? -7.863 -8.460 -33.604 1.00 39.09 157 ALA A C 1
ATOM 1219 O O . ALA A 1 157 ? -7.677 -7.389 -34.175 1.00 39.09 157 ALA A O 1
ATOM 1220 N N . THR A 1 158 ? -7.863 -9.609 -34.264 1.00 34.41 158 THR A N 1
ATOM 1221 C CA . THR A 1 158 ? -8.263 -9.715 -35.669 1.00 34.41 158 THR A CA 1
ATOM 1222 C C . THR A 1 158 ? -8.814 -11.122 -35.842 1.00 34.41 158 THR A C 1
ATOM 1224 O O . THR A 1 158 ? -8.059 -12.092 -35.838 1.00 34.41 158 THR A O 1
ATOM 1227 N N . ASN A 1 159 ? -10.149 -11.198 -35.840 1.00 35.91 159 ASN A N 1
ATOM 1228 C CA . ASN A 1 159 ? -10.886 -12.279 -36.489 1.00 35.91 159 ASN A CA 1
ATOM 1229 C C . ASN A 1 159 ? -10.583 -12.263 -37.988 1.00 35.91 159 ASN A C 1
ATOM 1231 O O . ASN A 1 159 ? -10.398 -11.140 -38.517 1.00 35.91 159 ASN A O 1
#

Radius of gyration: 16.35 Å; chains: 1; bounding box: 33×35×52 Å

pLDDT: mean 78.18, std 16.15, range [34.41, 97.62]

Secondary structure (DSSP, 8-state):
---SS---S-TTTT--S---SSHHHHHHHHHHHHHTT-HHHHHHHB-TTTT---EETTTBSPPPHHHHHHHHHHHHHH-TTS-S--PPP-SEEEEEE-SSEEEEEEEE--SSS--EEEEEEEEEETTEEEEEEEEEEE-TTSPP-PPPPTTTTTTS---